Protein AF-A0A7Y3FQ60-F1 (afdb_monomer_lite)

pLDDT: mean 80.5, std 10.56, range [49.88, 91.0]

Radius of gyration: 16.78 Å; chains: 1; bounding box: 44×22×42 Å

Secondary structure (DSSP, 8-state):
--HHHHHHHHHHHHHHHHHHHHHHHSTTTS-----HHHHHHHHHHHHHHHHHHHHHHHHHHHH-SSS-HHHHHHHHHHHHH--STHHHHHHHHHHHHHHHHHH--

Foldseek 3Di:
DDPVLLVQLQVLQVVLVVLVCCCVPVVVPDPPPPPVVVSVVSNVVSVVSLVVSLVVLLVLLVPQDQDDPVVSVVLNVCSVPPSHSVCSVVSVVVSVVSVVSSVVD

Structure (mmCIF, N/CA/C/O backbone):
data_AF-A0A7Y3FQ60-F1
#
_entry.id   AF-A0A7Y3FQ60-F1
#
loop_
_atom_site.group_PDB
_atom_site.id
_atom_site.type_symbol
_atom_site.label_atom_id
_atom_site.label_alt_id
_atom_site.label_comp_id
_atom_site.label_asym_id
_atom_site.label_entity_id
_atom_site.label_seq_id
_atom_site.pdbx_PDB_ins_code
_atom_site.Cartn_x
_atom_site.Cartn_y
_atom_site.Cartn_z
_atom_site.occupancy
_atom_site.B_iso_or_equiv
_atom_site.auth_seq_id
_atom_site.auth_comp_id
_atom_site.auth_asym_id
_atom_site.auth_atom_id
_atom_site.pdbx_PDB_model_num
ATOM 1 N N . MET A 1 1 ? -13.682 0.257 1.109 1.00 79.94 1 MET A N 1
ATOM 2 C CA . MET A 1 1 ? -13.047 0.996 -0.039 1.00 79.94 1 MET A CA 1
ATOM 3 C C . MET A 1 1 ? -13.721 0.623 -1.340 1.00 79.94 1 MET A C 1
ATOM 5 O O . MET A 1 1 ? -14.118 -0.524 -1.484 1.00 79.94 1 MET A O 1
ATOM 9 N N . LYS A 1 2 ? -13.696 1.496 -2.355 1.00 84.44 2 LYS A N 1
ATOM 10 C CA . LYS A 1 2 ? -14.048 1.085 -3.725 1.00 84.44 2 LYS A CA 1
ATOM 11 C C . LYS A 1 2 ? -12.988 0.141 -4.309 1.00 84.44 2 LYS A C 1
ATOM 13 O O . LYS A 1 2 ? -11.797 0.438 -4.236 1.00 84.44 2 LYS A O 1
ATOM 18 N N . ASN A 1 3 ? -13.426 -0.933 -4.968 1.00 83.81 3 ASN A N 1
ATOM 19 C CA . ASN A 1 3 ? -12.547 -1.914 -5.624 1.00 83.81 3 ASN A CA 1
ATOM 20 C C . ASN A 1 3 ? -11.595 -1.278 -6.648 1.00 83.81 3 ASN A C 1
ATOM 22 O O . ASN A 1 3 ? -10.434 -1.665 -6.727 1.00 83.81 3 ASN A O 1
ATOM 26 N N . ALA A 1 4 ? -12.049 -0.247 -7.369 1.00 84.81 4 ALA A N 1
ATOM 27 C CA . ALA A 1 4 ? -11.216 0.491 -8.317 1.00 84.81 4 ALA A CA 1
ATOM 28 C C . ALA A 1 4 ? -9.965 1.099 -7.658 1.00 84.81 4 ALA A C 1
ATOM 30 O O . ALA A 1 4 ? -8.877 1.019 -8.219 1.00 84.81 4 ALA A O 1
ATOM 31 N N . LEU A 1 5 ? -10.092 1.645 -6.442 1.00 86.31 5 LEU A N 1
ATOM 32 C CA . LEU A 1 5 ? -8.952 2.209 -5.718 1.00 86.31 5 LEU A CA 1
ATOM 33 C C . LEU A 1 5 ? -7.979 1.105 -5.282 1.00 86.31 5 LEU A C 1
ATOM 35 O O . LEU A 1 5 ? -6.774 1.268 -5.439 1.00 86.31 5 LEU A O 1
ATOM 39 N N . LYS A 1 6 ? -8.488 -0.049 -4.827 1.00 85.31 6 LYS A N 1
ATOM 40 C CA . LYS A 1 6 ? -7.645 -1.213 -4.495 1.00 85.31 6 LYS A CA 1
ATOM 41 C C . LYS A 1 6 ? -6.822 -1.676 -5.706 1.00 85.31 6 LYS A C 1
ATOM 43 O O . LYS A 1 6 ? -5.629 -1.934 -5.571 1.00 85.31 6 LYS A O 1
ATOM 48 N N . ILE A 1 7 ? -7.432 -1.715 -6.894 1.00 85.62 7 ILE A N 1
ATOM 49 C CA . ILE A 1 7 ? -6.759 -2.074 -8.155 1.00 85.62 7 ILE A CA 1
ATOM 50 C C . ILE A 1 7 ? -5.665 -1.056 -8.502 1.00 85.62 7 ILE A C 1
ATOM 52 O O . ILE A 1 7 ? -4.526 -1.450 -8.748 1.00 85.62 7 ILE A O 1
ATOM 56 N N . VAL A 1 8 ? -5.979 0.244 -8.459 1.00 86.19 8 VAL A N 1
ATOM 57 C CA . VAL A 1 8 ? -5.018 1.325 -8.752 1.00 86.19 8 VAL A CA 1
ATOM 58 C C . VAL A 1 8 ? -3.815 1.288 -7.809 1.00 86.19 8 VAL A C 1
ATOM 60 O O . VAL A 1 8 ? -2.700 1.542 -8.246 1.00 86.19 8 VAL A O 1
ATOM 63 N N . LEU A 1 9 ? -4.016 0.936 -6.538 1.00 84.62 9 LEU A N 1
ATOM 64 C CA . LEU A 1 9 ? -2.937 0.838 -5.551 1.00 84.62 9 LEU A CA 1
ATOM 65 C C . LEU A 1 9 ? -2.133 -0.473 -5.674 1.00 84.62 9 LEU A C 1
ATOM 67 O O . LEU A 1 9 ? -0.984 -0.529 -5.249 1.00 84.62 9 LEU A O 1
ATOM 71 N N . THR A 1 10 ? -2.710 -1.512 -6.284 1.00 85.12 10 THR A N 1
ATOM 72 C CA . THR A 1 10 ? -2.079 -2.834 -6.443 1.00 85.12 10 THR A CA 1
ATOM 73 C C . THR A 1 10 ? -1.214 -2.924 -7.702 1.00 85.12 10 THR A C 1
ATOM 75 O O . THR A 1 10 ? -0.116 -3.475 -7.658 1.00 85.12 10 THR A O 1
ATOM 78 N N . ILE A 1 11 ? -1.677 -2.375 -8.831 1.00 86.00 11 ILE A N 1
ATOM 79 C CA . ILE A 1 11 ? -0.985 -2.493 -10.129 1.00 86.00 11 ILE A CA 1
ATOM 80 C C . ILE A 1 11 ? 0.466 -1.973 -10.078 1.00 86.00 11 ILE A C 1
ATOM 82 O O . ILE A 1 11 ? 1.360 -2.718 -10.484 1.00 86.00 11 ILE A O 1
ATOM 86 N N . PRO A 1 12 ? 0.756 -0.767 -9.545 1.00 84.50 12 PRO A N 1
ATOM 87 C CA . PRO A 1 12 ? 2.124 -0.251 -9.481 1.00 84.50 12 PRO A CA 1
ATOM 88 C C . PRO A 1 12 ? 3.071 -1.147 -8.678 1.00 84.50 12 PRO A C 1
ATOM 90 O O . PRO A 1 12 ? 4.251 -1.238 -9.002 1.00 84.50 12 PRO A O 1
ATOM 93 N N . GLN A 1 13 ? 2.567 -1.847 -7.660 1.00 82.94 13 GLN A N 1
ATOM 94 C CA . GLN A 1 13 ? 3.372 -2.773 -6.863 1.00 82.94 13 GLN A CA 1
ATOM 95 C C . GLN A 1 13 ? 3.712 -4.060 -7.593 1.00 82.94 13 GLN A C 1
ATOM 97 O O . GLN A 1 13 ? 4.835 -4.546 -7.486 1.00 82.94 13 GLN A O 1
ATOM 102 N N . LEU A 1 14 ? 2.757 -4.607 -8.344 1.00 85.62 14 LEU A N 1
ATOM 103 C CA . LEU A 1 14 ? 3.009 -5.778 -9.177 1.00 85.62 14 LEU A CA 1
ATOM 104 C C . LEU A 1 14 ? 4.028 -5.451 -10.270 1.00 85.62 14 LEU A C 1
ATOM 106 O O . LEU A 1 14 ? 4.941 -6.240 -10.505 1.00 85.62 14 LEU A O 1
ATOM 110 N N . ILE A 1 15 ? 3.922 -4.262 -10.875 1.00 85.06 15 ILE A N 1
ATOM 111 C CA . ILE A 1 15 ? 4.913 -3.756 -11.831 1.00 85.06 15 ILE A CA 1
ATOM 112 C C . ILE A 1 15 ? 6.276 -3.620 -11.147 1.00 85.06 15 ILE A C 1
ATOM 114 O O . ILE A 1 15 ? 7.263 -4.118 -11.679 1.00 85.06 15 ILE A O 1
ATOM 118 N N . LEU A 1 16 ? 6.343 -3.019 -9.953 1.00 81.31 16 LEU A N 1
ATOM 119 C CA . LEU A 1 16 ? 7.595 -2.878 -9.209 1.00 81.31 16 LEU A CA 1
ATOM 120 C C . LEU A 1 16 ? 8.248 -4.234 -8.924 1.00 81.31 16 LEU A C 1
ATOM 122 O O . LEU A 1 16 ? 9.445 -4.378 -9.147 1.00 81.31 16 LEU A O 1
ATOM 126 N N . VAL A 1 17 ? 7.487 -5.239 -8.481 1.00 82.25 17 VAL A N 1
ATOM 127 C CA . VAL A 1 17 ? 8.052 -6.575 -8.244 1.00 82.25 17 VAL A CA 1
ATOM 128 C C . VAL A 1 17 ? 8.467 -7.263 -9.528 1.00 82.25 17 VAL A C 1
ATOM 130 O O . VAL A 1 17 ? 9.519 -7.891 -9.546 1.00 82.25 17 VAL A O 1
ATOM 133 N N . TYR A 1 18 ? 7.704 -7.123 -10.610 1.00 83.50 18 TYR A N 1
ATOM 134 C CA . TYR A 1 18 ? 8.112 -7.645 -11.908 1.00 83.50 18 TYR A CA 1
ATOM 135 C C . TYR A 1 18 ? 9.433 -7.018 -12.371 1.00 83.50 18 TYR A C 1
ATOM 137 O O . TYR A 1 18 ? 10.341 -7.735 -12.786 1.00 83.50 18 TYR A O 1
ATOM 145 N N . TYR A 1 19 ? 9.583 -5.696 -12.253 1.00 77.88 19 TYR A N 1
ATOM 146 C CA . TYR A 1 19 ? 10.825 -5.002 -12.598 1.00 77.88 19 TYR A CA 1
ATOM 147 C C . TYR A 1 19 ? 11.980 -5.384 -11.676 1.00 77.88 19 TYR A C 1
ATOM 149 O O . TYR A 1 19 ? 13.082 -5.632 -12.153 1.00 77.88 19 TYR A O 1
ATOM 157 N N . PHE A 1 20 ? 11.722 -5.513 -10.375 1.00 77.94 20 PHE A N 1
ATOM 158 C CA . PHE A 1 20 ? 12.725 -5.961 -9.422 1.00 77.94 20 PHE A CA 1
ATOM 159 C C . PHE A 1 20 ? 13.193 -7.383 -9.748 1.00 77.94 20 PHE A C 1
ATOM 161 O O . PHE A 1 20 ? 14.385 -7.604 -9.919 1.00 77.94 20 PHE A O 1
ATOM 168 N N . LEU A 1 21 ? 12.270 -8.335 -9.921 1.00 79.00 21 LEU A N 1
ATOM 169 C CA . LEU A 1 21 ? 12.587 -9.727 -10.250 1.00 79.00 21 LEU A CA 1
ATOM 170 C C . LEU A 1 21 ? 13.266 -9.855 -11.613 1.00 79.00 21 LEU A C 1
ATOM 172 O O . LEU A 1 21 ? 14.262 -10.559 -11.725 1.00 79.00 21 LEU A O 1
ATOM 176 N N . SER A 1 22 ? 12.770 -9.166 -12.642 1.00 76.06 22 SER A N 1
ATOM 177 C CA . SER A 1 22 ? 13.391 -9.193 -13.969 1.00 76.06 22 SER A CA 1
ATOM 178 C C . SER A 1 22 ? 14.804 -8.610 -13.940 1.00 76.06 22 SER A C 1
ATOM 180 O O . SER A 1 22 ? 15.710 -9.220 -14.492 1.00 76.06 22 SER A O 1
ATOM 182 N N . HIS A 1 23 ? 15.049 -7.503 -13.237 1.00 70.75 23 HIS A N 1
ATOM 183 C CA . HIS A 1 23 ? 16.386 -6.912 -13.169 1.00 70.75 23 HIS A CA 1
ATOM 184 C C . HIS A 1 23 ? 17.354 -7.687 -12.264 1.00 70.75 23 HIS A C 1
ATOM 186 O O . HIS A 1 23 ? 18.555 -7.668 -12.508 1.00 70.75 23 HIS A O 1
ATOM 192 N N . TRP A 1 24 ? 16.872 -8.367 -11.224 1.00 71.19 24 TRP A N 1
ATOM 193 C CA . TRP A 1 24 ? 17.731 -9.170 -10.346 1.00 71.19 24 TRP A CA 1
ATOM 194 C C . TRP A 1 24 ? 18.022 -10.561 -10.915 1.00 71.19 24 TRP A C 1
ATOM 196 O O . TRP A 1 24 ? 19.134 -11.051 -10.778 1.00 71.19 24 TRP A O 1
ATOM 206 N N . ILE A 1 25 ? 17.036 -11.199 -11.552 1.00 68.88 25 ILE A N 1
ATOM 207 C CA . ILE A 1 25 ? 17.151 -12.576 -12.058 1.00 68.88 25 ILE A CA 1
ATOM 208 C C . ILE A 1 25 ? 17.656 -12.594 -13.503 1.00 68.88 25 ILE A C 1
ATOM 210 O O . ILE A 1 25 ? 18.480 -13.432 -13.857 1.00 68.88 25 ILE A O 1
ATOM 214 N N . LEU A 1 26 ? 17.157 -11.701 -14.366 1.00 63.09 26 LEU A N 1
ATOM 215 C CA . LEU A 1 26 ? 17.431 -11.772 -15.807 1.00 63.09 26 LEU A CA 1
ATOM 216 C C . LEU A 1 26 ? 18.669 -10.992 -16.232 1.00 63.09 26 LEU A C 1
ATOM 218 O O . LEU A 1 26 ? 19.161 -11.246 -17.323 1.00 63.09 26 LEU A O 1
ATOM 222 N N . LYS A 1 27 ? 19.211 -10.103 -15.394 1.00 58.94 27 LYS A N 1
ATOM 223 C CA . LYS A 1 27 ? 20.453 -9.374 -15.700 1.00 58.94 27 LYS A CA 1
ATOM 224 C C . LYS A 1 27 ? 21.662 -10.302 -15.861 1.00 58.94 27 LYS A C 1
ATOM 226 O O . LYS A 1 27 ? 22.544 -9.998 -16.656 1.00 58.94 27 LYS A O 1
A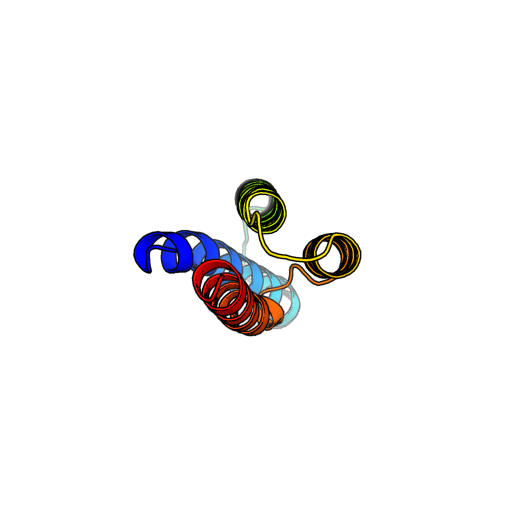TOM 231 N N . ASP A 1 28 ? 21.646 -11.454 -15.190 1.00 56.75 28 ASP A N 1
ATOM 232 C CA . ASP A 1 28 ? 22.680 -12.489 -15.314 1.00 56.75 28 ASP A CA 1
ATOM 233 C C . ASP A 1 28 ? 22.378 -13.525 -16.418 1.00 56.75 28 ASP A C 1
ATOM 235 O O . ASP A 1 28 ? 23.256 -14.291 -16.809 1.00 56.75 28 ASP A O 1
ATOM 239 N N . LEU A 1 29 ? 21.142 -13.564 -16.936 1.00 54.75 29 LEU A N 1
ATOM 240 C CA . LEU A 1 29 ? 20.657 -14.598 -17.866 1.00 54.75 29 LEU A CA 1
ATOM 241 C C . LEU A 1 29 ? 20.429 -14.089 -19.294 1.00 54.75 29 LEU A C 1
ATOM 243 O O . LEU A 1 29 ? 20.499 -14.870 -20.241 1.00 54.75 29 LEU A O 1
ATOM 247 N N . ILE A 1 30 ? 20.122 -12.804 -19.473 1.00 52.69 30 ILE A N 1
ATOM 248 C CA . ILE A 1 30 ? 19.764 -12.211 -20.760 1.00 52.69 30 ILE A CA 1
ATOM 249 C C . ILE A 1 30 ? 20.356 -10.803 -20.808 1.00 52.69 30 ILE A C 1
ATOM 251 O O . ILE A 1 30 ? 20.219 -10.024 -19.870 1.00 52.69 30 ILE A O 1
ATOM 255 N N . TRP A 1 31 ? 20.996 -10.485 -21.931 1.00 49.88 31 TRP A N 1
ATOM 256 C CA . TRP A 1 31 ? 21.569 -9.188 -22.303 1.00 49.88 31 TRP A CA 1
ATOM 257 C C . TRP A 1 31 ? 20.468 -8.107 -22.428 1.00 49.88 31 TRP A C 1
ATOM 259 O O . TRP A 1 31 ? 20.176 -7.597 -23.506 1.00 49.88 31 TRP A O 1
ATOM 269 N N . PHE A 1 32 ? 19.773 -7.807 -21.330 1.00 55.44 32 PHE A N 1
ATOM 270 C CA . PHE A 1 32 ? 18.815 -6.716 -21.242 1.00 55.44 32 PHE A CA 1
ATOM 271 C C . PHE A 1 32 ? 19.613 -5.413 -21.269 1.00 55.44 32 PHE A C 1
ATOM 273 O O . PHE A 1 32 ? 20.113 -4.955 -20.243 1.00 55.44 32 PHE A O 1
ATOM 280 N N . ASP A 1 33 ? 19.748 -4.832 -22.461 1.00 56.41 33 ASP A N 1
ATOM 281 C CA . ASP A 1 33 ? 20.284 -3.487 -22.665 1.00 56.41 33 ASP A CA 1
ATOM 282 C C . ASP A 1 33 ? 19.264 -2.469 -22.136 1.00 56.41 33 ASP A C 1
ATOM 284 O O . ASP A 1 33 ? 18.476 -1.849 -22.853 1.00 56.41 33 ASP A O 1
ATOM 288 N N . THR A 1 34 ? 19.171 -2.394 -20.811 1.00 56.47 34 THR A N 1
ATOM 289 C CA . THR A 1 34 ? 18.398 -1.367 -20.135 1.00 56.47 34 THR A CA 1
ATOM 290 C C . THR A 1 34 ? 19.222 -0.099 -20.183 1.00 56.47 34 THR A C 1
ATOM 292 O O . THR A 1 34 ? 20.193 0.031 -19.439 1.00 56.47 34 THR A O 1
ATOM 295 N N . ASN A 1 35 ? 18.812 0.849 -21.023 1.00 63.69 35 ASN A N 1
ATOM 296 C CA . ASN A 1 35 ? 19.252 2.232 -20.914 1.00 63.69 35 ASN A CA 1
ATOM 297 C C . ASN A 1 35 ? 18.996 2.689 -19.464 1.00 63.69 35 ASN A C 1
ATOM 299 O O . ASN A 1 35 ? 17.842 2.880 -19.066 1.00 63.69 35 ASN A O 1
ATOM 303 N N . SER A 1 36 ? 20.057 2.747 -18.651 1.00 70.00 36 SER A N 1
ATOM 304 C CA . SER A 1 36 ? 19.974 2.786 -17.182 1.00 70.00 36 SER A CA 1
ATOM 305 C C . SER A 1 36 ? 19.139 3.960 -16.680 1.00 70.00 36 SER A C 1
ATOM 307 O O . SER A 1 36 ? 18.358 3.812 -15.745 1.00 70.00 36 SER A O 1
ATOM 309 N N . ALA A 1 37 ? 19.195 5.085 -17.394 1.00 74.69 37 ALA A N 1
ATOM 310 C CA . ALA A 1 37 ? 18.414 6.275 -17.092 1.00 74.69 37 ALA A CA 1
ATOM 311 C C . ALA A 1 37 ? 16.894 6.030 -17.129 1.00 74.69 37 ALA A C 1
ATOM 313 O O . ALA A 1 37 ? 16.168 6.557 -16.290 1.00 74.69 37 ALA A O 1
ATOM 314 N N . TYR A 1 38 ? 16.388 5.227 -18.073 1.00 76.94 38 TYR A N 1
ATOM 315 C CA . TYR A 1 38 ? 14.950 4.943 -18.164 1.00 76.94 38 TYR A CA 1
ATOM 316 C C . TYR A 1 38 ? 14.483 4.024 -17.032 1.00 76.94 38 TYR A C 1
ATOM 318 O O . TYR A 1 38 ? 13.418 4.239 -16.451 1.00 76.94 38 TYR A O 1
ATOM 326 N N . TYR A 1 39 ? 15.300 3.023 -16.696 1.00 77.06 39 TYR A N 1
ATOM 327 C CA . TYR A 1 39 ? 15.032 2.120 -15.581 1.00 77.06 39 TYR A CA 1
ATOM 328 C C . TYR A 1 39 ? 14.999 2.878 -14.250 1.00 77.06 39 TYR A C 1
ATOM 330 O O . TYR A 1 39 ? 14.044 2.730 -13.490 1.00 77.06 39 TYR A O 1
ATOM 338 N N . ASP A 1 40 ? 15.978 3.749 -14.008 1.00 79.75 40 ASP A N 1
ATOM 339 C CA . ASP A 1 40 ? 16.053 4.537 -12.779 1.00 79.75 40 ASP A CA 1
ATOM 340 C C . ASP A 1 40 ? 14.841 5.463 -12.635 1.00 79.75 40 ASP A C 1
ATOM 342 O O . ASP A 1 40 ? 14.183 5.472 -11.595 1.00 79.75 40 ASP A O 1
ATOM 346 N N . VAL A 1 41 ? 14.471 6.189 -13.698 1.00 85.50 41 VAL A N 1
ATOM 347 C CA . VAL A 1 41 ? 13.284 7.062 -13.694 1.00 85.50 41 VAL A CA 1
ATOM 348 C C . VAL A 1 41 ? 12.005 6.270 -13.417 1.00 85.50 41 VAL A C 1
ATOM 350 O O . VAL A 1 41 ? 11.166 6.718 -12.628 1.00 85.50 41 VAL A O 1
ATOM 353 N N . LEU A 1 42 ? 11.848 5.087 -14.018 1.00 83.81 42 LEU A N 1
ATOM 354 C CA . LEU A 1 42 ? 10.697 4.221 -13.771 1.00 83.81 42 LEU A CA 1
ATOM 355 C C . LEU A 1 42 ? 10.665 3.731 -12.318 1.00 83.81 42 LEU A C 1
ATOM 357 O O . LEU A 1 42 ? 9.619 3.807 -11.675 1.00 83.81 42 LEU A O 1
ATOM 361 N N . MET A 1 43 ? 11.801 3.285 -11.779 1.00 82.56 43 MET A N 1
ATOM 362 C CA . MET A 1 43 ? 11.912 2.816 -10.397 1.00 82.56 43 MET A CA 1
ATOM 363 C C . MET A 1 43 ? 11.600 3.928 -9.394 1.00 82.56 43 MET A C 1
ATOM 365 O O . MET A 1 43 ? 10.804 3.711 -8.480 1.00 82.56 43 MET A O 1
ATOM 369 N N . TYR A 1 44 ? 12.140 5.136 -9.588 1.00 85.62 44 TYR A N 1
ATOM 370 C CA . TYR A 1 44 ? 11.816 6.290 -8.743 1.00 85.62 44 TYR A CA 1
ATOM 371 C C . TYR A 1 44 ? 10.340 6.679 -8.839 1.00 85.62 44 TYR A C 1
ATOM 373 O O . TYR A 1 44 ? 9.716 6.984 -7.821 1.00 85.62 44 TYR A O 1
ATOM 381 N N . SER A 1 45 ? 9.756 6.618 -10.037 1.00 87.19 45 SER A N 1
ATOM 382 C CA . SER A 1 45 ? 8.334 6.906 -10.239 1.00 87.19 45 SER A CA 1
ATOM 383 C C . SER A 1 45 ? 7.454 5.888 -9.511 1.00 87.19 45 SER A C 1
ATOM 385 O O . SER A 1 45 ? 6.557 6.267 -8.758 1.00 87.19 45 SER A O 1
ATOM 387 N N . LEU A 1 46 ? 7.738 4.592 -9.672 1.00 85.75 46 LEU A N 1
ATOM 388 C CA . LEU A 1 46 ? 7.026 3.512 -8.985 1.00 85.75 46 LEU A CA 1
ATOM 389 C C . LEU A 1 46 ? 7.206 3.593 -7.466 1.00 85.75 46 LEU A C 1
ATOM 391 O O . LEU A 1 46 ? 6.251 3.357 -6.725 1.00 85.75 46 LEU A O 1
ATOM 395 N N . PHE A 1 47 ? 8.391 3.970 -6.984 1.00 83.81 47 PHE A N 1
ATOM 396 C CA . PHE A 1 47 ? 8.626 4.209 -5.562 1.00 83.81 47 PHE A CA 1
ATOM 397 C C . PHE A 1 47 ? 7.783 5.382 -5.039 1.00 83.81 47 PHE A C 1
ATOM 399 O O . PHE A 1 47 ? 7.114 5.249 -4.017 1.00 83.81 47 PHE A O 1
ATOM 406 N N . GLY A 1 48 ? 7.721 6.497 -5.774 1.00 87.81 48 GLY A N 1
ATOM 407 C CA . GLY A 1 48 ? 6.859 7.634 -5.439 1.00 87.81 48 GLY A CA 1
ATOM 408 C C . GLY A 1 48 ? 5.376 7.251 -5.364 1.00 87.81 48 GLY A C 1
ATOM 409 O O . GLY A 1 48 ? 4.700 7.586 -4.390 1.00 87.81 48 GLY A O 1
ATOM 410 N N . PHE A 1 49 ? 4.882 6.474 -6.334 1.00 87.94 49 PHE A N 1
ATOM 411 C CA . PHE A 1 49 ? 3.520 5.928 -6.297 1.00 87.94 49 PHE A CA 1
ATOM 412 C C . PHE A 1 49 ? 3.273 5.059 -5.061 1.00 87.94 49 PHE A C 1
ATOM 414 O O . PHE A 1 49 ? 2.210 5.154 -4.449 1.00 87.94 49 PHE A O 1
ATOM 421 N N . ASN A 1 50 ? 4.257 4.255 -4.661 1.00 83.06 50 ASN A N 1
ATOM 422 C CA . ASN A 1 50 ? 4.165 3.425 -3.465 1.00 83.06 50 ASN A CA 1
ATOM 423 C C . ASN A 1 50 ? 4.082 4.243 -2.178 1.00 83.06 50 ASN A C 1
ATOM 425 O O . ASN A 1 50 ? 3.248 3.950 -1.325 1.00 83.06 50 ASN A O 1
ATOM 429 N N . VAL A 1 51 ? 4.875 5.307 -2.055 1.00 86.00 51 VAL A N 1
ATOM 430 C CA . VAL A 1 51 ? 4.798 6.214 -0.901 1.00 86.00 51 VAL A CA 1
ATOM 431 C C . VAL A 1 51 ? 3.410 6.852 -0.804 1.00 86.00 51 VAL A C 1
ATOM 433 O O . VAL A 1 51 ? 2.807 6.854 0.268 1.00 86.00 51 VAL A O 1
ATOM 436 N N . ILE A 1 52 ? 2.859 7.337 -1.921 1.00 89.00 52 ILE A N 1
ATOM 437 C CA . ILE A 1 52 ? 1.504 7.911 -1.962 1.00 89.00 52 ILE A CA 1
ATOM 438 C C . ILE A 1 52 ? 0.462 6.866 -1.547 1.00 89.00 52 ILE A C 1
ATOM 440 O O . ILE A 1 52 ? -0.424 7.148 -0.739 1.00 89.00 52 ILE A O 1
ATOM 444 N N . ALA A 1 53 ? 0.576 5.647 -2.068 1.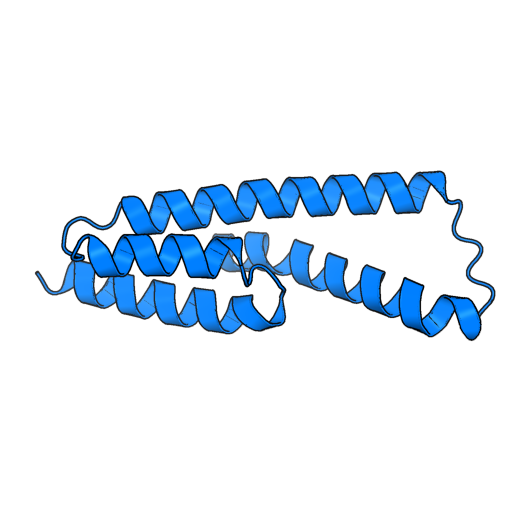00 85.94 53 ALA A N 1
ATOM 445 C CA . ALA A 1 53 ? -0.335 4.558 -1.758 1.00 85.94 53 ALA A CA 1
ATOM 446 C C . ALA A 1 53 ? -0.280 4.155 -0.271 1.00 85.94 53 ALA A C 1
ATOM 448 O O . ALA A 1 53 ? -1.325 3.948 0.351 1.00 85.94 53 ALA A O 1
ATOM 449 N N . MET A 1 54 ? 0.911 4.141 0.330 1.00 87.06 54 MET A N 1
ATOM 450 C CA . MET A 1 54 ? 1.100 3.936 1.766 1.00 87.06 54 MET A CA 1
ATOM 451 C C . MET A 1 54 ? 0.443 5.054 2.590 1.00 87.06 54 MET A C 1
ATOM 453 O O . MET A 1 54 ? -0.275 4.762 3.545 1.00 87.06 54 MET A O 1
ATOM 457 N N . ILE A 1 55 ? 0.613 6.324 2.202 1.00 89.94 55 ILE A N 1
ATOM 458 C CA . ILE A 1 55 ? -0.028 7.469 2.876 1.00 89.94 55 ILE A CA 1
ATOM 459 C C . ILE A 1 55 ? -1.556 7.334 2.853 1.00 89.94 55 ILE A C 1
ATOM 461 O O . ILE A 1 55 ? -2.202 7.545 3.879 1.00 89.94 55 ILE A O 1
ATOM 465 N N . ILE A 1 56 ? -2.139 6.941 1.715 1.00 90.06 56 ILE A N 1
ATOM 466 C CA . ILE A 1 56 ? -3.589 6.719 1.585 1.00 90.06 56 ILE A CA 1
ATOM 467 C C . ILE A 1 56 ? -4.068 5.634 2.559 1.00 90.06 56 ILE A C 1
ATOM 469 O O . ILE A 1 56 ? -5.094 5.803 3.221 1.00 90.06 56 ILE A O 1
ATOM 473 N N . LEU A 1 57 ? -3.330 4.527 2.666 1.00 88.69 57 LEU A N 1
ATOM 474 C CA . LEU A 1 57 ? -3.673 3.420 3.561 1.00 88.69 57 LEU A CA 1
ATOM 475 C C . LEU A 1 57 ? -3.554 3.817 5.036 1.00 88.69 57 LEU A C 1
ATOM 477 O O . LEU A 1 57 ? -4.469 3.543 5.811 1.00 88.69 57 LEU A O 1
ATOM 481 N N . ILE A 1 58 ? -2.486 4.523 5.412 1.00 90.50 58 ILE A N 1
ATOM 482 C CA . ILE A 1 58 ? -2.300 5.048 6.772 1.00 90.50 58 ILE A CA 1
ATOM 483 C C . ILE A 1 58 ? -3.431 6.014 7.126 1.00 90.50 58 ILE A C 1
ATOM 485 O O . ILE A 1 58 ? -4.066 5.862 8.169 1.00 90.50 58 ILE A O 1
ATOM 489 N N . TYR A 1 59 ? -3.726 6.976 6.247 1.00 91.00 59 TYR A N 1
ATOM 490 C CA . TYR A 1 59 ? -4.814 7.928 6.455 1.00 91.00 59 TYR A CA 1
ATOM 491 C C . TYR A 1 59 ? -6.142 7.209 6.686 1.00 91.00 59 TYR A C 1
ATOM 493 O O . TYR A 1 59 ? -6.895 7.551 7.598 1.00 91.00 59 TYR A O 1
ATOM 501 N N . ARG A 1 60 ? -6.409 6.158 5.907 1.00 88.88 60 ARG A N 1
ATOM 502 C CA . ARG A 1 60 ? -7.624 5.370 6.069 1.00 88.88 60 ARG A CA 1
ATOM 503 C C . ARG A 1 60 ? -7.680 4.633 7.404 1.00 88.88 60 ARG A C 1
ATOM 505 O O . ARG A 1 60 ? -8.701 4.730 8.080 1.00 88.88 60 ARG A O 1
ATOM 512 N N . VAL A 1 61 ? -6.605 3.959 7.813 1.00 89.56 61 VAL A N 1
ATOM 513 C CA . VAL A 1 61 ? -6.539 3.284 9.123 1.00 89.56 61 VAL A CA 1
ATOM 514 C C . VAL A 1 61 ? -6.808 4.271 10.262 1.00 89.56 61 VAL A C 1
ATOM 516 O O . VAL A 1 61 ? -7.538 3.966 11.206 1.00 89.56 61 VAL A O 1
ATOM 519 N N . LEU A 1 62 ? -6.265 5.486 10.159 1.00 89.12 62 LEU A N 1
ATOM 520 C CA . LEU A 1 62 ? -6.482 6.542 11.146 1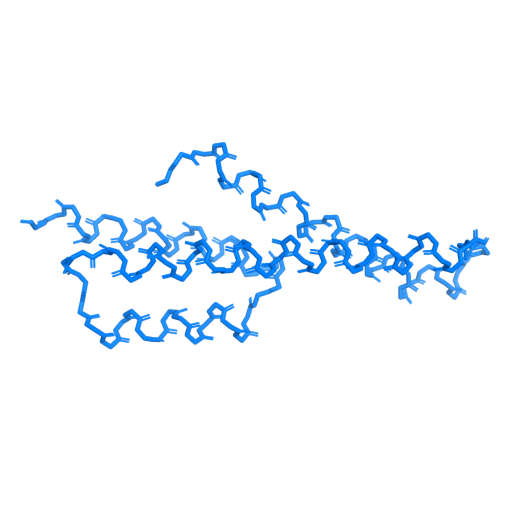.00 89.12 62 LEU A CA 1
ATOM 521 C C . LEU A 1 62 ? -7.907 7.119 11.113 1.00 89.12 62 LEU A C 1
ATOM 523 O O . LEU A 1 62 ? -8.386 7.586 12.147 1.00 89.12 62 LEU A O 1
ATOM 527 N N . SER A 1 63 ? -8.587 7.063 9.963 1.00 90.94 63 SER A N 1
ATOM 528 C CA . SER A 1 63 ? -9.943 7.598 9.778 1.00 90.94 63 SER A CA 1
ATOM 529 C C . SER A 1 63 ? -11.050 6.774 10.442 1.00 90.94 63 SER A C 1
ATOM 531 O O . SER A 1 63 ? -12.110 7.325 10.740 1.00 90.94 63 SER A O 1
ATOM 533 N N . PHE A 1 64 ? -10.819 5.483 10.710 1.00 90.12 64 PHE A N 1
ATOM 534 C CA . PHE A 1 64 ? -11.801 4.638 11.391 1.00 90.12 64 PHE A CA 1
ATOM 535 C C . PHE A 1 64 ? -12.093 5.192 12.786 1.00 90.12 64 PHE A C 1
ATOM 537 O O . PHE A 1 64 ? -11.169 5.438 13.555 1.00 90.12 64 PHE A O 1
ATOM 544 N N . LYS A 1 65 ? -13.356 5.403 13.152 1.00 87.12 65 LYS A N 1
ATOM 545 C CA . LYS A 1 65 ? -13.707 6.033 14.437 1.00 87.12 65 LYS A CA 1
ATOM 546 C C . LYS A 1 65 ? -13.793 5.008 15.561 1.00 87.12 65 LYS A C 1
ATOM 548 O O . LYS A 1 65 ? -13.259 5.258 16.640 1.00 87.12 65 LYS A O 1
ATOM 553 N N . ASN A 1 66 ? -14.340 3.836 15.257 1.00 86.94 66 ASN A N 1
ATOM 554 C CA . ASN A 1 66 ? -14.714 2.818 16.241 1.00 86.94 66 ASN A CA 1
ATOM 555 C C . ASN A 1 66 ? -13.611 1.773 16.500 1.00 86.94 66 ASN A C 1
ATOM 557 O O . ASN A 1 66 ? -13.829 0.764 17.159 1.00 86.94 66 ASN A O 1
ATOM 561 N N . ILE A 1 67 ? -12.389 2.025 16.018 1.00 88.19 67 ILE A N 1
ATOM 562 C CA . ILE A 1 67 ? -11.239 1.130 16.203 1.00 88.19 67 ILE A CA 1
ATOM 563 C C . ILE A 1 67 ? -10.317 1.669 17.300 1.00 88.19 67 ILE A C 1
ATOM 565 O O . ILE A 1 67 ? -9.926 2.845 17.296 1.00 88.19 67 ILE A O 1
ATOM 569 N N . ILE A 1 68 ? -9.928 0.788 18.225 1.00 89.75 68 ILE A N 1
ATOM 570 C CA . ILE A 1 68 ? -9.083 1.115 19.380 1.00 89.75 68 ILE A CA 1
ATOM 571 C C . ILE A 1 68 ? -7.694 1.586 18.902 1.00 89.75 68 ILE A C 1
ATOM 573 O O . ILE A 1 68 ? -7.102 1.018 17.984 1.00 89.75 68 ILE A O 1
ATOM 577 N N . LYS A 1 69 ? -7.150 2.637 19.532 1.00 86.81 69 LYS A N 1
ATOM 578 C CA . LYS A 1 69 ? -5.868 3.267 19.150 1.00 86.81 69 LYS A CA 1
ATOM 579 C C . LYS A 1 69 ? -4.665 2.308 19.008 1.00 86.81 69 LYS A C 1
ATOM 581 O O . LYS A 1 69 ? -3.919 2.507 18.051 1.00 86.81 69 LYS A O 1
ATOM 586 N N . PRO A 1 70 ? -4.451 1.300 19.881 1.00 89.44 70 PRO A N 1
ATOM 587 C CA . PRO A 1 70 ? -3.321 0.376 19.752 1.00 89.44 70 PRO A CA 1
ATOM 588 C C . PRO A 1 70 ? -3.362 -0.396 18.433 1.00 89.44 70 PRO A C 1
ATOM 590 O O . PRO A 1 70 ? -2.369 -0.420 17.715 1.00 89.44 70 PRO A O 1
ATOM 593 N N . ILE A 1 71 ? -4.546 -0.888 18.054 1.00 87.25 71 ILE A N 1
ATOM 594 C CA . ILE A 1 71 ? -4.770 -1.616 16.799 1.00 87.25 71 ILE A CA 1
ATOM 595 C C . ILE A 1 71 ? -4.389 -0.727 15.610 1.00 87.25 71 ILE A C 1
ATOM 597 O O . ILE A 1 71 ? -3.626 -1.139 14.743 1.00 87.25 71 ILE A O 1
ATOM 601 N N . LYS A 1 72 ? -4.840 0.535 15.591 1.00 87.88 72 LYS A N 1
ATOM 602 C CA . LYS A 1 72 ? -4.466 1.489 14.529 1.00 87.88 72 LYS A CA 1
ATOM 603 C C . LYS A 1 72 ? -2.954 1.697 14.437 1.00 87.88 72 LYS A C 1
ATOM 605 O O . LYS A 1 72 ? -2.413 1.723 13.337 1.00 87.88 72 LYS A O 1
ATOM 610 N N . SER A 1 73 ? -2.282 1.861 15.576 1.00 87.62 73 SER A N 1
ATOM 611 C CA . SER A 1 73 ? -0.836 2.095 15.616 1.00 87.62 73 SER A CA 1
ATOM 612 C C . SER A 1 73 ? -0.049 0.885 15.116 1.00 87.62 73 SER A C 1
ATOM 614 O O . SER A 1 73 ? 0.892 1.056 14.347 1.00 87.62 73 SER A O 1
ATOM 616 N N . GLU A 1 74 ? -0.436 -0.328 15.513 1.00 88.44 74 GLU A N 1
ATOM 617 C CA . GLU A 1 74 ? 0.164 -1.572 15.013 1.00 88.44 74 GLU A CA 1
ATOM 618 C C . GLU A 1 74 ? 0.015 -1.687 13.494 1.00 88.44 74 GLU A C 1
ATOM 620 O O . GLU A 1 74 ? 0.981 -1.992 12.797 1.00 88.44 74 GLU A O 1
ATOM 625 N N . TRP A 1 75 ? -1.160 -1.347 12.957 1.00 87.31 75 TRP A N 1
ATOM 626 C CA . TRP A 1 75 ? -1.392 -1.356 11.513 1.00 87.31 75 TRP A CA 1
ATOM 627 C C . TRP A 1 75 ? -0.529 -0.361 10.753 1.00 87.31 75 TRP A C 1
ATOM 629 O O . TRP A 1 75 ? -0.012 -0.697 9.690 1.00 87.31 75 TRP A O 1
ATOM 639 N N . VAL A 1 76 ? -0.331 0.841 11.291 1.00 88.94 76 VAL A N 1
ATOM 640 C CA . VAL A 1 76 ? 0.581 1.819 10.686 1.00 88.94 76 VAL A CA 1
ATOM 641 C C . VAL A 1 76 ? 2.011 1.271 10.649 1.00 88.94 76 VAL A C 1
ATOM 643 O O . VAL A 1 76 ? 2.673 1.390 9.621 1.00 88.94 76 VAL A O 1
ATOM 646 N N . TRP A 1 77 ? 2.469 0.600 11.709 1.00 85.94 77 TRP A N 1
ATOM 647 C CA . TRP A 1 77 ? 3.786 -0.045 11.717 1.00 85.94 77 TRP A CA 1
ATOM 648 C C . TRP A 1 77 ? 3.898 -1.182 10.702 1.00 85.94 77 TRP A C 1
ATOM 650 O O . TRP A 1 77 ? 4.893 -1.255 9.984 1.00 85.94 77 TRP A O 1
ATOM 660 N N . ILE A 1 78 ? 2.875 -2.032 10.586 1.00 85.12 78 ILE A N 1
ATOM 661 C CA . ILE A 1 78 ? 2.837 -3.100 9.578 1.00 85.12 78 ILE A CA 1
ATOM 662 C C . ILE A 1 78 ? 2.898 -2.507 8.167 1.00 85.12 78 ILE A C 1
ATOM 664 O O . ILE A 1 78 ? 3.653 -3.002 7.335 1.00 85.12 78 ILE A O 1
ATOM 668 N N . LEU A 1 79 ? 2.157 -1.427 7.905 1.00 85.00 79 LEU A N 1
ATOM 669 C CA . LEU A 1 79 ? 2.175 -0.741 6.612 1.00 85.00 79 LEU A CA 1
ATOM 670 C C . LEU A 1 79 ? 3.543 -0.141 6.284 1.00 85.00 79 LEU A C 1
ATOM 672 O O . LEU A 1 79 ? 3.906 -0.134 5.119 1.00 85.00 79 LEU A O 1
ATOM 676 N N . ILE A 1 80 ? 4.302 0.332 7.274 1.00 81.88 80 ILE A N 1
ATOM 677 C CA . ILE A 1 80 ? 5.649 0.882 7.060 1.00 81.88 80 ILE A CA 1
ATOM 678 C C . ILE A 1 80 ? 6.676 -0.236 6.829 1.00 81.88 80 ILE A C 1
ATOM 680 O O . ILE A 1 80 ? 7.525 -0.120 5.949 1.00 81.88 80 ILE A O 1
ATOM 684 N N . ILE A 1 81 ? 6.615 -1.317 7.614 1.00 78.88 81 ILE A N 1
ATOM 685 C CA . ILE A 1 81 ? 7.633 -2.381 7.605 1.00 78.88 81 ILE A CA 1
ATOM 686 C C . ILE A 1 81 ? 7.415 -3.364 6.450 1.00 78.88 81 ILE A C 1
ATOM 688 O O . ILE A 1 81 ? 8.373 -3.820 5.831 1.00 78.88 81 ILE A O 1
ATOM 692 N N . PHE A 1 82 ? 6.161 -3.699 6.147 1.00 71.69 82 PHE A N 1
ATOM 693 C CA . PHE A 1 82 ? 5.809 -4.771 5.220 1.00 71.69 82 PHE A CA 1
ATOM 694 C C . PHE A 1 82 ? 5.169 -4.259 3.930 1.00 71.69 82 PHE A C 1
ATOM 696 O O . PHE A 1 82 ? 4.364 -4.972 3.350 1.00 71.69 82 PHE A O 1
ATOM 703 N N . TYR A 1 83 ? 5.505 -3.073 3.418 1.00 66.50 83 TYR A N 1
ATOM 704 C CA . TYR A 1 83 ? 4.950 -2.572 2.146 1.00 66.50 83 TYR A CA 1
ATOM 705 C C . TYR A 1 83 ? 5.570 -3.232 0.895 1.00 66.50 83 TYR A C 1
ATOM 707 O O . TYR A 1 83 ? 6.136 -2.574 0.027 1.00 66.50 83 TYR A O 1
ATOM 715 N N . ILE A 1 84 ? 5.504 -4.559 0.816 1.00 66.25 84 ILE A N 1
ATOM 716 C CA . ILE A 1 84 ? 5.929 -5.375 -0.329 1.00 66.25 84 ILE A CA 1
ATOM 717 C C . ILE A 1 84 ? 4.667 -6.002 -0.940 1.00 66.25 84 ILE A C 1
ATOM 719 O O . ILE A 1 84 ? 3.798 -6.403 -0.183 1.00 66.25 84 ILE A O 1
ATOM 723 N N . PRO A 1 85 ? 4.540 -6.197 -2.262 1.00 60.88 85 PRO A N 1
ATOM 724 C CA . PRO A 1 85 ? 3.331 -6.743 -2.904 1.00 60.88 85 PRO A CA 1
ATOM 725 C C . PRO A 1 85 ? 2.764 -8.049 -2.332 1.00 60.88 85 PRO A C 1
ATOM 727 O O . PRO A 1 85 ? 1.559 -8.267 -2.428 1.00 60.88 85 PRO A O 1
ATOM 730 N N . VAL A 1 86 ? 3.573 -8.903 -1.694 1.00 55.78 86 VAL A N 1
ATOM 731 C CA . VAL A 1 86 ? 3.071 -10.100 -0.986 1.00 55.78 86 VAL A CA 1
ATOM 732 C C . VAL A 1 86 ? 2.154 -9.718 0.187 1.00 55.78 86 VAL A C 1
ATOM 734 O O . VAL A 1 86 ? 1.217 -10.442 0.514 1.00 55.78 86 VAL A O 1
ATOM 737 N N . SER A 1 87 ? 2.357 -8.544 0.782 1.00 69.75 87 SER A N 1
ATOM 738 C CA . SER A 1 87 ? 1.507 -8.012 1.839 1.00 69.75 87 SER A CA 1
ATOM 739 C C . SER A 1 87 ? 0.245 -7.324 1.327 1.00 69.75 87 SER A C 1
ATOM 741 O O . SER A 1 87 ? -0.651 -7.108 2.131 1.00 69.75 87 SER A O 1
ATOM 743 N N . LEU A 1 88 ? 0.102 -7.010 0.031 1.00 76.50 88 LEU A N 1
ATOM 744 C CA . LEU A 1 88 ? -1.093 -6.310 -0.463 1.00 76.50 88 LEU A CA 1
ATOM 745 C C . LEU A 1 88 ? -2.371 -7.099 -0.224 1.00 76.50 88 LEU A C 1
ATOM 747 O O . LEU A 1 88 ? -3.368 -6.529 0.209 1.00 76.50 88 LEU A O 1
ATOM 751 N N . TYR A 1 89 ? -2.340 -8.409 -0.475 1.00 80.56 89 TYR A N 1
ATOM 752 C CA . TYR A 1 89 ? -3.476 -9.278 -0.176 1.00 80.56 89 TYR A CA 1
ATOM 753 C C . TYR A 1 89 ? -3.852 -9.195 1.310 1.00 80.56 89 TYR A C 1
ATOM 755 O O . TYR A 1 89 ? -5.011 -8.960 1.650 1.00 80.56 89 TYR A O 1
ATOM 763 N N . TYR A 1 90 ? -2.850 -9.298 2.185 1.00 82.38 90 TYR A N 1
ATOM 764 C CA . TYR A 1 90 ? -3.026 -9.192 3.630 1.00 82.38 90 TYR A CA 1
ATOM 765 C C . TYR A 1 90 ? -3.552 -7.812 4.056 1.00 82.38 90 TYR A C 1
ATOM 767 O O . TYR A 1 90 ? -4.480 -7.726 4.858 1.00 82.38 90 TYR A O 1
ATOM 775 N N . ILE A 1 91 ? -3.031 -6.733 3.465 1.00 85.31 91 ILE A N 1
ATOM 776 C CA . ILE A 1 91 ? -3.480 -5.354 3.683 1.00 85.31 91 ILE A CA 1
ATOM 777 C C . ILE A 1 91 ? -4.953 -5.214 3.293 1.00 85.31 91 ILE A C 1
ATOM 779 O O . ILE A 1 91 ? -5.729 -4.653 4.060 1.00 85.31 91 ILE A O 1
ATOM 783 N N . TRP A 1 92 ? -5.372 -5.745 2.139 1.00 87.94 92 TRP A N 1
ATOM 784 C CA . TRP A 1 92 ? -6.765 -5.649 1.693 1.00 87.94 92 TRP A CA 1
ATOM 785 C C . TRP A 1 92 ? -7.730 -6.479 2.528 1.00 87.94 92 TRP A C 1
ATOM 787 O O . TRP A 1 92 ? -8.865 -6.043 2.746 1.00 87.94 92 TRP A O 1
ATOM 797 N N . GLN A 1 93 ? -7.299 -7.652 2.988 1.00 86.94 93 GLN A N 1
ATOM 798 C CA . GLN A 1 93 ? -8.073 -8.474 3.910 1.00 86.94 93 GLN A CA 1
ATOM 799 C C . GLN A 1 93 ? -8.290 -7.723 5.227 1.00 86.94 93 GLN A C 1
ATOM 801 O O . GLN A 1 93 ? -9.426 -7.541 5.660 1.00 86.94 93 GLN A O 1
ATOM 806 N N . LYS A 1 94 ? -7.213 -7.201 5.814 1.00 86.31 94 LYS A N 1
AT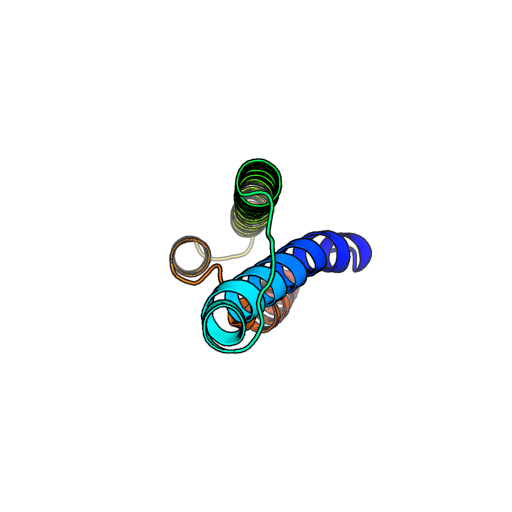OM 807 C CA . LYS A 1 94 ? -7.254 -6.496 7.096 1.00 86.31 94 LYS A CA 1
ATOM 808 C C . LYS A 1 94 ? -7.991 -5.177 7.048 1.00 86.31 94 LYS A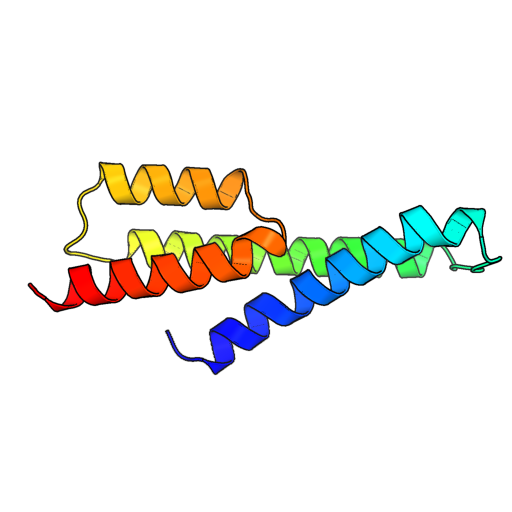 C 1
ATOM 810 O O . LYS A 1 94 ? -8.752 -4.870 7.954 1.00 86.31 94 LYS A O 1
ATOM 815 N N . ASP A 1 95 ? -7.845 -4.442 5.961 1.00 87.75 95 ASP A N 1
ATOM 816 C CA . ASP A 1 95 ? -8.658 -3.268 5.684 1.00 87.75 95 ASP A CA 1
ATOM 817 C C . ASP A 1 95 ? -10.163 -3.580 5.688 1.00 87.75 95 ASP A C 1
ATOM 819 O O . ASP A 1 95 ? -10.949 -2.787 6.197 1.00 87.75 95 ASP A O 1
ATOM 823 N N . SER A 1 96 ? -10.556 -4.743 5.159 1.00 89.06 96 SER A N 1
ATOM 824 C CA . SER A 1 96 ? -11.960 -5.170 5.132 1.00 89.06 96 SER A CA 1
ATOM 825 C C . SER A 1 96 ? -12.442 -5.598 6.525 1.00 89.06 96 SER A C 1
ATOM 827 O O . SER A 1 96 ? -13.552 -5.257 6.911 1.00 89.06 96 SER A O 1
ATOM 829 N N . GLU A 1 97 ? -11.598 -6.275 7.312 1.00 88.50 97 GLU A N 1
ATOM 830 C CA . GLU A 1 97 ? -11.891 -6.596 8.720 1.00 88.50 97 GLU A CA 1
ATOM 831 C C . GLU A 1 97 ? -12.077 -5.329 9.572 1.00 88.50 97 GLU A C 1
ATOM 833 O O . GLU A 1 97 ? -13.022 -5.239 10.352 1.00 88.50 97 GLU A O 1
ATOM 838 N N . LEU A 1 98 ? -11.203 -4.331 9.406 1.00 88.00 98 LEU A N 1
ATOM 839 C CA . LEU A 1 98 ? -11.293 -3.050 10.113 1.00 88.00 98 LEU A CA 1
ATOM 840 C C . LEU A 1 98 ? -12.538 -2.249 9.698 1.00 88.00 98 LEU A C 1
ATOM 842 O O . LEU A 1 98 ? -13.138 -1.591 10.542 1.00 88.00 98 LEU A O 1
ATOM 846 N N . GLU A 1 99 ? -12.933 -2.313 8.423 1.00 88.75 99 GLU A N 1
ATOM 847 C CA . GLU A 1 99 ? -14.162 -1.690 7.909 1.00 88.75 99 GLU A CA 1
ATOM 848 C C . GLU A 1 99 ? -15.409 -2.311 8.561 1.00 88.75 99 GLU A C 1
ATOM 850 O O . GLU A 1 99 ? -16.228 -1.572 9.093 1.00 88.75 99 GLU A O 1
ATOM 855 N N . ILE A 1 100 ? -15.490 -3.646 8.648 1.00 88.56 100 ILE A N 1
ATOM 856 C CA . ILE A 1 100 ? -16.596 -4.353 9.326 1.00 88.56 100 ILE A CA 1
ATOM 857 C C . ILE A 1 100 ? -16.691 -3.943 10.801 1.00 88.56 100 ILE A C 1
ATOM 859 O O . ILE A 1 100 ? -17.740 -3.504 11.259 1.00 88.56 100 ILE A O 1
ATOM 863 N N . VAL A 1 101 ? -15.574 -4.008 11.537 1.00 87.75 101 VAL A N 1
ATOM 864 C CA . VAL A 1 101 ? -15.544 -3.634 12.963 1.00 87.75 101 VAL A CA 1
ATOM 865 C C . VAL A 1 101 ? -15.909 -2.165 13.170 1.00 87.75 101 VAL A C 1
ATOM 867 O O . VAL A 1 101 ? -16.468 -1.807 14.203 1.00 87.75 101 VAL A O 1
ATOM 870 N N . ASN A 1 102 ? -15.574 -1.294 12.217 1.00 86.44 102 ASN A N 1
ATOM 871 C CA . ASN A 1 102 ? -15.934 0.110 12.309 1.00 86.44 102 ASN A CA 1
ATOM 872 C C . ASN A 1 102 ? -17.437 0.352 12.109 1.00 86.44 102 ASN A C 1
ATOM 874 O O . ASN A 1 102 ? -17.959 1.276 12.729 1.00 86.44 102 ASN A O 1
ATOM 878 N N . ASP A 1 103 ? -18.093 -0.438 11.260 1.00 84.44 103 ASP A N 1
ATOM 879 C CA . ASP A 1 103 ? -19.496 -0.257 10.874 1.00 84.44 103 ASP A CA 1
ATOM 880 C C . 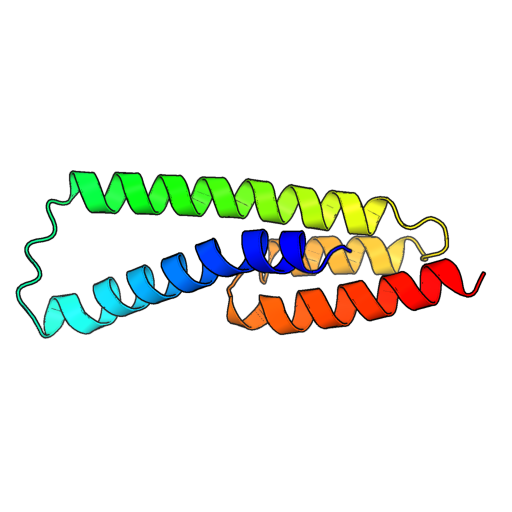ASP A 1 103 ? -20.485 -1.001 11.800 1.00 84.44 103 ASP A C 1
ATOM 882 O O . ASP A 1 103 ? -21.656 -0.633 11.854 1.00 84.44 103 ASP A O 1
ATOM 886 N N . ASP A 1 104 ? -20.021 -1.997 12.566 1.00 75.69 104 ASP A N 1
ATOM 887 C CA . ASP A 1 104 ? -20.823 -2.768 13.537 1.00 75.69 104 ASP A CA 1
ATOM 888 C C . ASP A 1 104 ? -21.175 -2.000 14.843 1.00 75.69 104 ASP A C 1
ATOM 890 O O . ASP A 1 104 ? -21.822 -2.562 15.731 1.00 75.69 104 ASP A O 1
ATOM 894 N N . TRP A 1 105 ? -20.776 -0.725 14.975 1.00 53.16 105 TRP A N 1
ATOM 895 C CA . TRP A 1 105 ? -20.985 0.134 16.160 1.00 53.16 105 TRP A CA 1
ATOM 896 C C . TRP A 1 105 ? -21.554 1.509 15.802 1.00 53.16 105 TRP A C 1
ATOM 898 O O . TRP A 1 105 ? -22.435 1.984 16.554 1.00 53.16 105 TRP A O 1
#

Sequence (105 aa):
MKNALKIVLTIPQLILVYYFLSHWILKDLIWFDTNSAYYDVLMYSLFGFNVIAMIILIYRVLSFKNIIKPIKSEWVWILIIFYIPVSLYYIWQKDSELEIVNDDW